Protein AF-A0A820L547-F1 (afdb_monomer)

Sequence (156 aa):
QFLQTHQLQLIFNNIPRHLYRRLYEKMKNEIFDSGSYFQLCPIDDDDELEKPYNPERRYYVSTLRDVVLDPEKDENAIFLIDHAWTYRIKDARNDLYSISNLYERMTSLMNINSDLKEDGIELILQRMWKFNQSYTLTSTQIDPQLDTEVAQEPYW

Nearest PDB structures (foldseek):
  2rn7-assembly1_A  TM=1.913E-01  e=4.462E+00  Shigella flexneri

Secondary structure (DSSP, 8-state):
-HHHHHHHHHHHTT--GGGHHHHHHHHHTT---GGGTEEEEE---TT-TT----TT--EEEEESS-----TTT-TT-------S----TTTHHHHHHHSTTHHHHHHHHTT---SSHHHHHHHHHHHGGGT--------TTS-GGG--S-------

Solvent-accessible surface area (backbone atoms only — not comparable to full-atom values): 10343 Å² total; per-residue (Å²): 110,69,62,81,75,41,44,67,60,38,58,74,69,66,54,60,75,75,36,49,62,46,50,48,53,27,63,76,67,70,49,59,52,31,80,67,42,36,48,80,42,73,59,80,66,88,91,55,97,79,65,75,88,61,90,82,67,47,68,45,82,44,72,71,48,100,73,89,71,50,75,91,76,38,49,74,62,66,72,36,75,75,82,88,74,86,82,53,81,89,48,47,68,58,43,49,74,71,41,82,68,44,43,61,51,50,29,62,75,68,72,56,86,58,98,43,70,70,62,39,51,52,53,46,67,74,49,43,75,80,76,60,77,91,80,82,83,92,55,97,80,62,70,72,85,78,68,77,71,77,79,76,76,76,95,122

Radius of gyration: 19.59 Å; Cα contacts (8 Å, |Δi|>4): 97; chains: 1; bounding box: 37×43×47 Å

Foldseek 3Di:
DQCVPCVVVCVVVVPDPLLSVVVCVCVVVVPQCDVVFKDWDWPDPPPVPPDFQDPPTDTDIDTNDPDDDDSVPDSPNDGHDDPLDDDDLVCLLVCCVPPPCSLVSLCVVRVNDDPDSVVSSVVSSVRVVSVDDDDDDPDPPDDCVVPPPPPDDDDD

pLDDT: mean 81.98, std 16.82, range [37.84, 96.38]

Mean predicted aligned error: 10.41 Å

InterPro domains:
  IPR027749 Tubulin--tyrosine ligase-like protein 12 [PTHR46088] (1-148)
  IPR057954 Tubulin--tyrosine ligase-like protein 12, SET-like domain [PF25556] (73-140)

Organism: NCBI:txid433720

Structure (mmCIF, N/CA/C/O backbone):
data_AF-A0A820L547-F1
#
_entry.id   AF-A0A820L547-F1
#
loop_
_atom_site.group_PDB
_atom_site.id
_atom_site.type_symbol
_atom_site.label_atom_id
_atom_site.label_alt_id
_atom_site.label_comp_id
_atom_site.label_asym_id
_atom_site.label_entity_id
_atom_site.label_seq_id
_atom_site.pdbx_PDB_ins_code
_atom_site.Cartn_x
_atom_site.Cartn_y
_atom_site.Cartn_z
_atom_site.occupancy
_atom_site.B_iso_or_equiv
_atom_site.auth_seq_id
_atom_site.auth_comp_id
_atom_site.auth_asym_id
_atom_site.auth_atom_id
_atom_site.pdbx_PDB_model_num
ATOM 1 N N . GLN A 1 1 ? -1.476 10.272 -22.449 1.00 76.69 1 GLN A N 1
ATOM 2 C CA . GLN A 1 1 ? -2.205 10.680 -21.234 1.00 76.69 1 GLN A CA 1
ATOM 3 C C . GLN A 1 1 ? -1.382 10.475 -19.962 1.00 76.69 1 GLN A C 1
ATOM 5 O O . GLN A 1 1 ? -1.048 11.478 -19.362 1.00 76.69 1 GLN A O 1
ATOM 10 N N . PHE A 1 2 ? -0.950 9.256 -19.592 1.00 88.44 2 PHE A N 1
ATOM 11 C CA . PHE A 1 2 ? -0.179 9.020 -18.347 1.00 88.44 2 PHE A CA 1
ATOM 12 C C . PHE A 1 2 ? 1.021 9.968 -18.147 1.00 88.44 2 PHE A C 1
ATOM 14 O O . PHE A 1 2 ? 1.081 10.693 -17.160 1.00 88.44 2 PHE A O 1
ATOM 21 N N . LEU A 1 3 ? 1.935 10.046 -19.121 1.00 89.88 3 LEU A N 1
ATOM 22 C CA . LEU A 1 3 ? 3.099 10.934 -19.009 1.00 89.88 3 LEU A CA 1
ATOM 23 C C . LEU A 1 3 ? 2.729 12.422 -19.000 1.00 89.88 3 LEU A C 1
ATOM 25 O O . LEU A 1 3 ? 3.412 13.200 -18.357 1.00 89.88 3 LEU A O 1
ATOM 29 N N . GLN A 1 4 ? 1.634 12.831 -19.644 1.00 88.25 4 GLN A N 1
ATOM 30 C CA . GLN A 1 4 ? 1.220 14.241 -19.630 1.00 88.25 4 GLN A CA 1
ATOM 31 C C . GLN A 1 4 ? 0.839 14.705 -18.217 1.00 88.25 4 GLN A C 1
ATOM 33 O O . GLN A 1 4 ? 1.070 15.859 -17.880 1.00 88.25 4 GLN A O 1
ATOM 38 N N . THR A 1 5 ? 0.295 13.806 -17.393 1.00 88.06 5 THR A N 1
ATOM 39 C CA . THR A 1 5 ? -0.119 14.106 -16.017 1.00 88.06 5 THR A CA 1
ATOM 40 C C . THR A 1 5 ? 1.006 13.867 -15.007 1.00 88.06 5 THR A C 1
ATOM 42 O O . THR A 1 5 ? 1.216 14.683 -14.116 1.00 88.06 5 THR A O 1
ATOM 4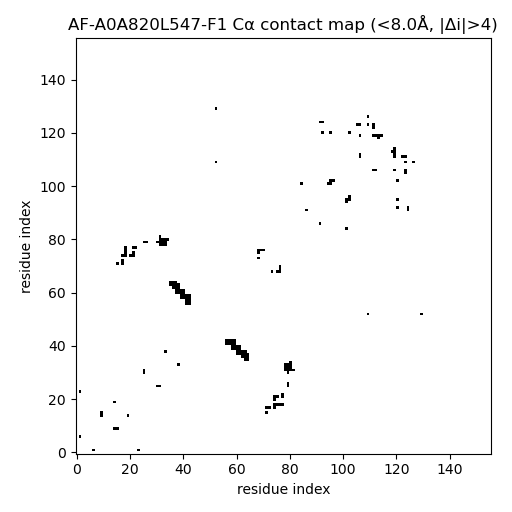5 N N . HIS A 1 6 ? 1.751 12.766 -15.145 1.00 89.06 6 HIS A N 1
ATOM 46 C CA . HIS A 1 6 ? 2.649 12.279 -14.088 1.00 89.06 6 HIS A CA 1
ATOM 47 C C . HIS A 1 6 ? 4.139 12.532 -14.345 1.00 89.06 6 HIS A C 1
ATOM 49 O O . HIS A 1 6 ? 4.958 12.235 -13.479 1.00 89.06 6 HIS A O 1
ATOM 55 N N . GLN A 1 7 ? 4.535 13.086 -15.497 1.00 89.94 7 GLN A N 1
ATOM 56 C CA . GLN A 1 7 ? 5.956 13.246 -15.845 1.00 89.94 7 GLN A CA 1
ATOM 57 C C . GLN A 1 7 ? 6.760 14.008 -14.785 1.00 89.94 7 GLN A C 1
ATOM 59 O O . GLN A 1 7 ? 7.867 13.587 -14.459 1.00 89.94 7 GLN A O 1
ATOM 64 N N . LEU A 1 8 ? 6.212 15.087 -14.219 1.00 90.88 8 LEU A N 1
ATOM 65 C CA . LEU A 1 8 ? 6.900 15.837 -13.164 1.00 90.88 8 LEU A CA 1
ATOM 66 C C . LEU A 1 8 ? 7.100 14.992 -11.900 1.00 90.88 8 LEU A C 1
ATOM 68 O O . LEU A 1 8 ? 8.184 15.016 -11.328 1.00 90.88 8 LEU A O 1
ATOM 72 N N . GLN A 1 9 ? 6.100 14.197 -11.508 1.00 90.31 9 GLN A N 1
ATOM 73 C CA . GLN A 1 9 ? 6.189 13.302 -10.349 1.00 90.31 9 GLN A CA 1
ATOM 74 C C . GLN A 1 9 ? 7.246 12.215 -10.571 1.00 90.31 9 GLN A C 1
ATOM 76 O O . GLN A 1 9 ? 8.050 11.949 -9.680 1.00 90.31 9 GLN A O 1
ATOM 81 N N . LEU A 1 10 ? 7.284 11.621 -11.767 1.00 92.81 10 LEU A N 1
ATOM 82 C CA . LEU A 1 10 ? 8.252 10.579 -12.119 1.00 92.81 10 LEU A CA 1
ATOM 83 C C . LEU A 1 10 ? 9.690 11.110 -12.125 1.00 92.81 10 LEU A C 1
ATOM 85 O O . LEU A 1 10 ? 10.584 10.440 -11.617 1.00 92.81 10 LEU A O 1
ATOM 89 N N . ILE A 1 11 ? 9.909 12.314 -12.663 1.00 92.56 11 ILE A N 1
ATOM 90 C CA . ILE A 1 11 ? 11.230 12.958 -12.679 1.00 92.56 11 ILE A CA 1
ATOM 91 C C . ILE A 1 11 ? 11.653 13.357 -11.263 1.00 92.56 11 ILE A C 1
ATOM 93 O O . ILE A 1 11 ? 12.776 13.069 -10.869 1.00 92.56 11 ILE A O 1
ATOM 97 N N . PHE A 1 12 ? 10.759 13.979 -10.489 1.00 92.44 12 PHE A N 1
ATOM 98 C CA . PHE A 1 12 ? 11.054 14.420 -9.123 1.00 92.44 12 PHE A CA 1
ATOM 99 C C . PHE A 1 12 ? 11.443 13.255 -8.202 1.00 92.44 12 PHE A C 1
ATOM 101 O O . PHE A 1 12 ? 12.358 13.387 -7.396 1.00 92.44 12 PHE A O 1
ATOM 108 N N . ASN A 1 13 ? 10.799 12.096 -8.368 1.00 90.38 13 ASN A N 1
ATOM 109 C CA . ASN A 1 13 ? 11.114 10.877 -7.617 1.00 90.38 13 ASN A CA 1
ATOM 110 C C . ASN A 1 13 ? 12.243 10.039 -8.248 1.00 90.38 13 ASN A C 1
ATOM 112 O O . ASN A 1 13 ? 12.470 8.911 -7.821 1.00 90.38 13 ASN A O 1
ATOM 116 N N . ASN A 1 14 ? 12.944 10.562 -9.263 1.00 93.00 14 ASN A N 1
ATOM 117 C CA . ASN A 1 14 ? 14.029 9.876 -9.973 1.00 93.00 14 ASN A CA 1
ATOM 118 C C . ASN A 1 14 ? 13.649 8.479 -10.495 1.00 93.00 14 ASN A C 1
ATOM 120 O O . ASN A 1 14 ? 14.486 7.579 -10.533 1.00 93.00 14 ASN A O 1
ATOM 124 N N . ILE A 1 15 ? 12.396 8.287 -10.922 1.00 93.12 15 ILE A N 1
ATOM 125 C CA . ILE A 1 15 ? 11.956 7.013 -11.494 1.00 93.12 15 ILE A CA 1
ATOM 126 C C . ILE A 1 15 ? 12.577 6.863 -12.896 1.00 93.12 15 ILE A C 1
ATOM 128 O O . ILE A 1 15 ? 12.364 7.733 -13.755 1.00 93.12 15 ILE A O 1
ATOM 132 N N . PRO A 1 16 ? 13.319 5.773 -13.171 1.00 94.12 16 PRO A N 1
ATOM 133 C CA . PRO A 1 16 ? 13.899 5.520 -14.484 1.00 94.12 16 PRO A CA 1
ATOM 134 C C . PRO A 1 16 ? 12.849 5.353 -15.589 1.00 94.12 16 PRO A C 1
ATOM 136 O O . PRO A 1 16 ? 11.800 4.735 -15.399 1.00 94.12 16 PRO A O 1
ATOM 139 N N . ARG A 1 17 ? 13.149 5.872 -16.788 1.00 93.00 17 ARG A N 1
ATOM 140 C CA . ARG A 1 17 ? 12.201 5.888 -17.919 1.00 93.00 17 ARG A CA 1
ATOM 141 C C . ARG A 1 17 ? 11.779 4.498 -18.389 1.00 93.00 17 ARG A C 1
ATOM 143 O O . ARG A 1 17 ? 10.640 4.348 -18.828 1.00 93.00 17 ARG A O 1
ATOM 150 N N . HIS A 1 18 ? 12.658 3.496 -18.307 1.00 93.94 18 HIS A N 1
ATOM 151 C CA . HIS A 1 18 ? 12.327 2.124 -18.713 1.00 93.94 18 HIS A CA 1
ATOM 152 C C . HIS A 1 18 ? 11.242 1.500 -17.824 1.00 93.94 18 HIS A C 1
ATOM 154 O O . HIS A 1 18 ? 10.488 0.655 -18.296 1.00 93.94 18 HIS A O 1
ATOM 160 N N . LEU A 1 19 ? 11.066 1.988 -16.590 1.00 95.81 19 LEU A N 1
ATOM 161 C CA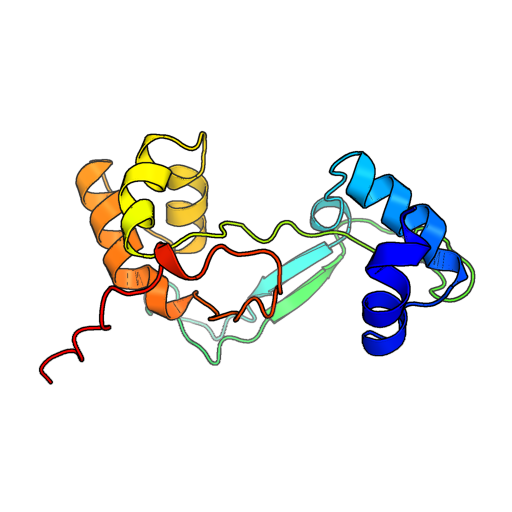 . LEU A 1 19 ? 10.028 1.518 -15.666 1.00 95.81 19 LEU A CA 1
ATOM 162 C C . LEU A 1 19 ? 8.657 2.173 -15.903 1.00 95.81 19 LEU A C 1
A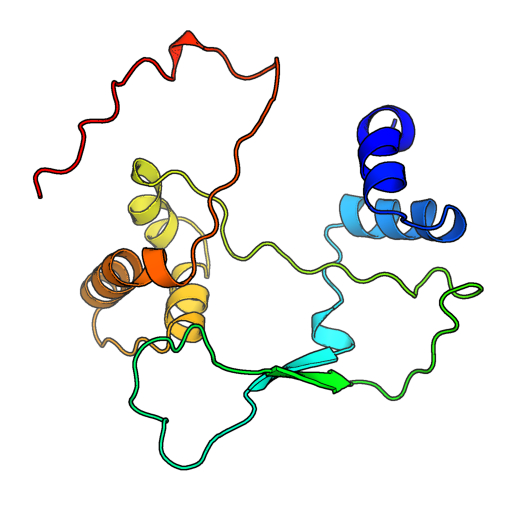TOM 164 O O . LEU A 1 19 ? 7.650 1.686 -15.391 1.00 95.81 19 LEU A O 1
ATOM 168 N N . TYR A 1 20 ? 8.566 3.257 -16.688 1.00 94.62 20 TYR A N 1
ATOM 169 C CA . TYR A 1 20 ? 7.324 4.040 -16.832 1.00 94.62 20 TYR A CA 1
ATOM 170 C C . TYR A 1 20 ? 6.172 3.230 -17.402 1.00 94.62 20 TYR A C 1
ATOM 172 O O . TYR A 1 20 ? 5.035 3.357 -16.947 1.00 94.62 20 TYR A O 1
ATOM 180 N N . ARG A 1 21 ? 6.466 2.397 -18.404 1.00 94.44 21 ARG A N 1
ATOM 181 C CA . ARG A 1 21 ? 5.463 1.528 -19.009 1.00 94.44 21 ARG A CA 1
ATOM 182 C C . ARG A 1 21 ? 4.915 0.556 -17.968 1.00 94.44 21 ARG A C 1
ATOM 184 O O . ARG A 1 21 ? 3.699 0.451 -17.826 1.00 94.44 21 ARG A O 1
ATOM 191 N N . ARG A 1 22 ? 5.800 -0.118 -17.230 1.00 95.62 22 ARG A N 1
ATOM 192 C CA . ARG A 1 22 ? 5.386 -1.126 -16.257 1.00 95.62 22 ARG A CA 1
ATOM 193 C C . ARG A 1 22 ? 4.633 -0.514 -15.085 1.00 95.62 22 ARG A C 1
ATOM 195 O O . ARG A 1 22 ? 3.608 -1.047 -14.674 1.00 95.62 22 ARG A O 1
ATOM 202 N N . LEU A 1 23 ? 5.091 0.638 -14.605 1.00 95.38 23 LEU A N 1
ATOM 203 C CA . LEU A 1 23 ? 4.398 1.415 -13.586 1.00 95.38 23 LEU A CA 1
ATOM 204 C C . LEU A 1 23 ? 2.980 1.790 -14.030 1.00 95.38 23 LEU A C 1
ATOM 206 O O . LEU A 1 23 ? 2.029 1.556 -13.291 1.00 95.38 23 LEU A O 1
ATOM 210 N N . TYR A 1 24 ? 2.824 2.303 -15.254 1.00 95.31 24 TYR A N 1
ATOM 211 C CA . TYR A 1 24 ? 1.510 2.618 -15.815 1.00 95.31 24 TYR A CA 1
ATOM 212 C C . TYR A 1 24 ? 0.597 1.389 -15.881 1.00 95.31 24 TYR A C 1
ATOM 214 O O . TYR A 1 24 ? -0.563 1.471 -15.484 1.00 95.31 24 TYR A O 1
ATOM 222 N N . GLU A 1 25 ? 1.107 0.252 -16.361 1.00 95.88 25 GLU A N 1
ATOM 223 C CA . GLU A 1 25 ? 0.346 -1.001 -16.419 1.00 95.88 25 GLU A CA 1
ATOM 224 C C . GLU A 1 25 ? -0.115 -1.448 -15.027 1.00 95.88 25 GLU A C 1
ATOM 226 O O . GLU A 1 25 ? -1.267 -1.855 -14.873 1.00 95.88 25 GLU A O 1
ATOM 231 N N . LYS A 1 26 ? 0.754 -1.351 -14.015 1.00 96.19 26 LYS A N 1
ATOM 232 C CA . LYS A 1 26 ? 0.404 -1.707 -12.638 1.00 96.19 26 LYS A CA 1
ATOM 233 C C . LYS A 1 26 ? -0.626 -0.752 -12.044 1.00 96.19 26 LYS A C 1
ATOM 235 O O . LYS A 1 26 ? -1.614 -1.222 -11.499 1.00 96.19 26 LYS A O 1
ATOM 240 N N . MET A 1 27 ? -0.456 0.561 -12.213 1.00 92.62 27 MET A N 1
ATOM 241 C CA . MET A 1 27 ? -1.412 1.559 -11.718 1.00 92.62 27 MET A CA 1
ATOM 242 C C . MET A 1 27 ? -2.782 1.427 -12.388 1.00 92.62 27 MET A C 1
ATOM 244 O O . MET A 1 27 ? -3.803 1.459 -11.715 1.00 92.62 27 MET A O 1
ATOM 248 N N . LYS A 1 28 ? -2.815 1.251 -13.715 1.00 93.88 28 LYS A N 1
ATOM 249 C CA . LYS A 1 28 ? -4.065 1.132 -14.478 1.00 93.88 28 LYS A CA 1
ATOM 250 C C . LYS A 1 28 ? -4.891 -0.088 -14.068 1.00 93.88 28 LYS A C 1
ATOM 252 O O . LYS A 1 28 ? -6.113 -0.033 -14.136 1.00 93.88 28 LYS A O 1
ATOM 257 N N . ASN A 1 29 ? -4.219 -1.182 -13.722 1.00 94.69 29 ASN A N 1
ATOM 258 C CA . ASN A 1 29 ? -4.853 -2.453 -13.380 1.00 94.69 29 ASN A CA 1
ATOM 259 C C . ASN A 1 29 ? -4.857 -2.723 -11.866 1.00 94.69 29 ASN A C 1
ATOM 261 O O . ASN A 1 29 ? -5.121 -3.854 -11.474 1.00 94.69 29 ASN A O 1
ATOM 265 N N . GLU A 1 30 ? -4.507 -1.727 -11.042 1.00 92.00 30 GLU A N 1
ATOM 266 C CA . GLU A 1 30 ? -4.464 -1.833 -9.575 1.00 92.00 30 GLU A CA 1
ATOM 267 C C . GLU A 1 30 ? -3.633 -3.034 -9.071 1.00 92.00 30 GLU A C 1
ATOM 269 O O . GLU A 1 30 ? -4.002 -3.758 -8.148 1.00 92.00 30 GLU A O 1
ATOM 274 N N . ILE A 1 31 ? -2.478 -3.270 -9.702 1.00 94.44 31 ILE A N 1
ATOM 275 C CA . ILE A 1 31 ? -1.575 -4.377 -9.365 1.00 94.44 31 ILE A CA 1
ATOM 276 C C . ILE A 1 31 ? -0.619 -3.933 -8.250 1.00 94.44 31 ILE A C 1
ATOM 278 O O . ILE A 1 31 ? 0.430 -3.346 -8.524 1.00 94.44 31 ILE A O 1
ATOM 282 N N . PHE A 1 32 ? -0.961 -4.260 -7.003 1.00 93.00 32 PHE A N 1
ATOM 283 C CA . PHE A 1 32 ? -0.141 -4.024 -5.806 1.00 93.00 32 PHE A CA 1
ATOM 284 C C . PHE A 1 32 ? 0.677 -5.269 -5.438 1.00 93.00 32 PHE A C 1
ATOM 286 O O . PHE A 1 32 ? 0.296 -6.067 -4.586 1.00 93.00 32 PHE A O 1
ATOM 293 N N . ASP A 1 33 ? 1.793 -5.482 -6.132 1.00 94.44 33 ASP A N 1
ATOM 294 C CA . ASP A 1 33 ? 2.522 -6.754 -6.103 1.00 94.44 33 ASP A CA 1
ATOM 295 C C . ASP A 1 33 ? 3.657 -6.844 -5.078 1.00 94.44 33 ASP A C 1
ATOM 297 O O . ASP A 1 33 ? 4.216 -7.925 -4.891 1.00 94.44 33 ASP A O 1
ATOM 301 N N . SER A 1 34 ? 3.980 -5.748 -4.395 1.00 93.38 34 SER A N 1
ATOM 302 C CA . SER A 1 34 ? 5.037 -5.668 -3.372 1.00 93.38 34 SER A CA 1
ATOM 303 C C . SER A 1 34 ? 5.015 -6.814 -2.357 1.00 93.38 34 SER A C 1
ATOM 305 O O . SER A 1 34 ? 6.025 -7.496 -2.190 1.00 93.38 34 SER A O 1
ATOM 307 N N . GLY A 1 35 ? 3.848 -7.097 -1.768 1.00 90.50 35 GLY A N 1
ATOM 308 C CA . GLY A 1 35 ? 3.658 -8.149 -0.763 1.00 90.50 35 GLY A CA 1
ATOM 309 C C . GLY A 1 35 ? 3.876 -9.570 -1.285 1.00 90.50 35 GLY A C 1
ATOM 310 O O . GLY A 1 35 ? 3.900 -10.514 -0.506 1.00 90.50 35 GLY A O 1
ATOM 311 N N . SER A 1 36 ? 4.050 -9.746 -2.597 1.00 92.31 36 SER A N 1
ATOM 312 C CA . SER A 1 36 ? 4.451 -11.024 -3.183 1.00 92.31 36 SER A CA 1
ATOM 313 C C . SER A 1 36 ? 5.965 -11.162 -3.368 1.00 92.31 36 SER A C 1
ATOM 315 O O . SER A 1 36 ? 6.429 -12.275 -3.598 1.00 92.31 36 SER A O 1
ATOM 317 N N . TYR A 1 37 ? 6.727 -10.067 -3.264 1.00 93.75 37 TYR A N 1
ATOM 318 C CA . TYR A 1 37 ? 8.184 -10.034 -3.436 1.00 93.75 37 TYR A CA 1
ATOM 319 C C . TYR A 1 37 ? 8.931 -9.829 -2.127 1.00 93.75 37 TYR A C 1
ATOM 321 O O . TYR A 1 37 ? 9.983 -10.439 -1.941 1.00 93.75 37 TYR A O 1
ATOM 329 N N . PHE A 1 38 ? 8.421 -8.984 -1.233 1.00 93.38 38 PHE A N 1
ATOM 330 C CA . PHE A 1 38 ? 9.082 -8.680 0.028 1.00 93.38 38 PHE A CA 1
ATOM 331 C C . PHE A 1 38 ? 8.091 -8.263 1.114 1.00 93.38 38 PHE A C 1
ATOM 333 O O . PHE A 1 38 ? 6.959 -7.867 0.839 1.00 93.38 38 PHE A O 1
ATOM 340 N N . GLN A 1 39 ? 8.556 -8.324 2.355 1.00 91.81 39 GLN A N 1
ATOM 341 C CA . GLN A 1 39 ? 7.850 -7.830 3.532 1.00 91.81 39 GLN A CA 1
ATOM 342 C C . GLN A 1 39 ? 8.801 -7.056 4.448 1.00 91.81 39 GLN A C 1
ATOM 344 O O . GLN A 1 39 ? 10.016 -7.266 4.417 1.00 91.81 39 GLN A O 1
ATOM 349 N N . LEU A 1 40 ? 8.239 -6.166 5.266 1.00 88.06 40 LEU A N 1
ATOM 350 C CA . LEU A 1 40 ? 8.960 -5.496 6.344 1.00 88.06 40 LEU A CA 1
ATOM 351 C C . LEU A 1 40 ? 8.782 -6.296 7.630 1.00 88.06 40 LEU A C 1
ATOM 353 O O . LEU A 1 40 ? 7.658 -6.484 8.090 1.00 88.06 40 LEU A O 1
ATOM 357 N N . CYS A 1 41 ? 9.889 -6.735 8.211 1.00 86.12 41 CYS A N 1
ATOM 358 C CA . CYS A 1 41 ? 9.908 -7.445 9.479 1.00 86.12 41 CYS A CA 1
ATOM 359 C C . CYS A 1 41 ? 10.483 -6.521 10.559 1.00 86.12 41 CYS A C 1
ATOM 361 O O . CYS A 1 41 ? 11.519 -5.894 10.314 1.00 86.12 41 CYS A O 1
ATOM 363 N N . PRO A 1 42 ? 9.845 -6.403 11.735 1.00 81.50 42 PRO A N 1
ATOM 364 C CA . PRO A 1 42 ? 10.431 -5.663 12.842 1.00 81.50 42 PRO A CA 1
ATOM 365 C C . PRO A 1 42 ? 11.752 -6.321 13.260 1.00 81.50 42 PRO A C 1
ATOM 367 O O . PRO A 1 42 ? 11.901 -7.542 13.211 1.00 81.50 42 PRO A O 1
ATOM 370 N N . ILE A 1 43 ? 12.733 -5.498 13.621 1.00 82.56 43 ILE A N 1
ATOM 371 C CA . ILE A 1 43 ? 13.914 -5.956 14.347 1.00 82.56 43 ILE A CA 1
ATOM 372 C C . ILE A 1 43 ? 13.470 -6.015 15.806 1.00 82.56 43 ILE A C 1
ATOM 374 O O . ILE A 1 43 ? 13.282 -4.967 16.421 1.00 82.56 43 ILE A O 1
ATOM 378 N N . ASP A 1 44 ? 13.200 -7.217 16.308 1.00 69.62 44 ASP A N 1
ATOM 379 C CA . ASP A 1 44 ? 12.825 -7.407 17.705 1.00 69.62 44 ASP A CA 1
ATOM 380 C C . ASP A 1 44 ? 14.033 -7.054 18.587 1.00 69.62 44 ASP A C 1
ATOM 382 O O . ASP A 1 44 ? 15.067 -7.719 18.528 1.00 69.62 44 ASP A O 1
ATOM 386 N N . ASP A 1 45 ? 13.910 -5.996 19.390 1.00 54.91 45 ASP A N 1
ATOM 387 C CA . ASP A 1 45 ? 14.619 -5.939 20.664 1.00 54.91 45 ASP A CA 1
ATOM 388 C C . ASP A 1 45 ? 13.762 -6.780 21.621 1.00 54.91 45 ASP A C 1
ATOM 390 O O . ASP A 1 45 ? 12.583 -6.472 21.826 1.00 54.91 45 ASP A O 1
ATOM 394 N N . ASP A 1 46 ? 14.317 -7.897 22.100 1.00 52.50 46 ASP A N 1
ATOM 395 C CA . ASP A 1 46 ? 13.658 -8.848 23.001 1.00 52.50 46 ASP A CA 1
ATOM 396 C C . ASP A 1 46 ? 12.818 -8.119 24.083 1.00 52.50 46 ASP A C 1
ATOM 398 O O . ASP A 1 46 ? 13.281 -7.160 24.702 1.00 52.50 46 ASP A O 1
ATOM 402 N N . ASP A 1 47 ? 11.585 -8.602 24.307 1.00 50.25 47 ASP A N 1
ATOM 403 C CA . ASP A 1 47 ? 10.609 -8.191 25.343 1.00 50.25 47 ASP A CA 1
ATOM 404 C C . ASP A 1 47 ? 9.605 -7.040 25.048 1.00 50.25 47 ASP A C 1
ATOM 406 O O . ASP A 1 47 ? 9.022 -6.476 25.977 1.00 50.25 47 ASP A O 1
ATOM 410 N N . GLU A 1 48 ? 9.295 -6.702 23.787 1.00 50.06 48 GLU A N 1
ATOM 411 C CA . GLU A 1 48 ? 8.345 -5.607 23.454 1.00 50.06 48 GLU A CA 1
ATOM 412 C C . GLU A 1 48 ? 6.994 -6.010 22.816 1.00 50.06 48 GLU A C 1
ATOM 414 O O . GLU A 1 48 ? 6.325 -5.178 22.196 1.00 50.06 48 GLU A O 1
ATOM 419 N N . LEU A 1 49 ? 6.512 -7.243 23.022 1.00 49.16 49 LEU A N 1
ATOM 420 C CA . LEU A 1 49 ? 5.155 -7.657 22.597 1.00 49.16 49 LEU A CA 1
ATOM 421 C C . LEU A 1 49 ? 4.019 -6.806 23.213 1.00 49.16 49 LEU A C 1
ATOM 423 O O . LEU A 1 49 ? 2.894 -6.842 22.716 1.00 49.16 49 LEU A O 1
ATOM 427 N N . GLU A 1 50 ? 4.307 -6.003 24.244 1.00 49.72 50 GLU A N 1
ATOM 428 C CA . GLU A 1 50 ? 3.318 -5.188 24.963 1.00 49.72 50 GLU A CA 1
ATOM 429 C C . GLU A 1 50 ? 3.454 -3.664 24.799 1.00 49.72 50 GLU A C 1
ATOM 431 O O . GLU A 1 50 ? 2.566 -2.937 25.258 1.00 49.72 50 GLU A O 1
ATOM 436 N N . LYS A 1 51 ? 4.501 -3.122 24.154 1.00 52.38 51 LYS A N 1
ATOM 437 C CA . LYS A 1 51 ? 4.612 -1.654 24.067 1.00 52.38 51 LYS A CA 1
ATOM 438 C C . LYS A 1 51 ? 3.791 -1.071 22.908 1.00 52.38 51 LYS A C 1
ATOM 440 O O . LYS A 1 51 ? 3.893 -1.531 21.769 1.00 52.38 51 LYS A O 1
ATOM 445 N N . PRO A 1 52 ? 2.977 -0.027 23.168 1.00 54.59 52 PRO A N 1
ATOM 446 C CA . PRO A 1 52 ? 2.257 0.680 22.117 1.00 54.59 52 PRO A CA 1
ATOM 447 C C . PRO A 1 52 ? 3.256 1.334 21.156 1.00 54.59 52 PRO A C 1
ATOM 449 O O . PRO A 1 52 ? 4.258 1.853 21.626 1.00 54.59 52 PRO A O 1
ATOM 452 N N . TYR A 1 53 ? 2.945 1.321 19.849 1.00 60.00 53 TYR A N 1
ATOM 453 C CA . TYR A 1 53 ? 3.656 1.988 18.739 1.00 60.00 53 TYR A CA 1
ATOM 454 C C . TYR A 1 53 ? 4.970 2.681 19.137 1.00 60.00 53 TYR A C 1
ATOM 456 O O . TYR A 1 53 ? 4.959 3.778 19.700 1.00 60.00 53 TYR A O 1
ATOM 464 N N . ASN A 1 54 ? 6.088 2.035 18.815 1.00 65.44 54 ASN A N 1
ATOM 465 C CA . ASN A 1 54 ? 7.414 2.598 18.990 1.00 65.44 54 ASN A CA 1
ATOM 466 C C . ASN A 1 54 ? 7.831 3.294 17.674 1.00 65.44 54 ASN A C 1
ATOM 468 O O . ASN A 1 54 ? 8.085 2.596 16.689 1.00 65.44 54 ASN A O 1
ATOM 472 N N . PRO A 1 55 ? 7.894 4.640 17.622 1.00 63.91 55 PRO A N 1
ATOM 473 C CA . PRO A 1 55 ? 8.314 5.366 16.420 1.00 63.91 55 PRO A CA 1
ATOM 474 C C . PRO A 1 55 ? 9.780 5.103 16.043 1.00 63.91 55 PRO A C 1
ATOM 476 O O . PRO A 1 55 ? 10.171 5.362 14.908 1.00 63.91 55 PRO A O 1
ATOM 479 N N . GLU A 1 56 ? 10.586 4.575 16.966 1.00 71.62 56 GLU A N 1
ATOM 480 C CA . GLU A 1 56 ? 11.984 4.197 16.739 1.00 71.62 56 GLU A CA 1
ATOM 481 C C . GLU A 1 56 ? 12.138 2.727 16.323 1.00 71.62 56 GLU A C 1
ATOM 483 O O . GLU A 1 56 ? 13.262 2.265 16.099 1.00 71.62 56 GLU A O 1
ATOM 488 N N . ARG A 1 57 ? 11.025 1.984 16.195 1.00 74.44 57 ARG A N 1
ATOM 489 C CA . ARG A 1 57 ? 11.047 0.581 15.774 1.00 74.44 57 ARG A CA 1
ATOM 490 C C . ARG A 1 57 ? 11.721 0.470 14.414 1.00 74.44 57 ARG A C 1
ATOM 492 O O . ARG A 1 57 ? 11.289 1.060 13.422 1.00 74.44 57 ARG A O 1
ATOM 499 N N . ARG A 1 58 ? 12.785 -0.323 14.374 1.00 81.38 58 ARG A N 1
ATOM 500 C CA . ARG A 1 58 ? 13.531 -0.592 13.151 1.00 81.38 58 ARG A CA 1
ATOM 501 C C . ARG A 1 58 ? 12.916 -1.782 12.434 1.00 81.38 58 ARG A C 1
ATOM 503 O O . ARG A 1 58 ? 12.422 -2.712 13.065 1.00 81.38 58 ARG A O 1
ATOM 510 N N . TYR A 1 59 ? 12.978 -1.749 11.110 1.00 84.75 59 TYR A N 1
ATOM 511 C CA . TYR A 1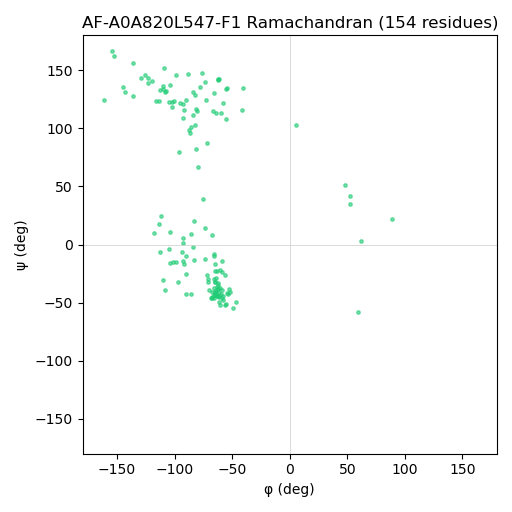 59 ? 12.505 -2.827 10.253 1.00 84.75 59 TYR A CA 1
ATOM 512 C C . TYR A 1 59 ? 13.626 -3.259 9.318 1.00 84.75 59 TYR A C 1
ATOM 514 O O . TYR A 1 59 ? 14.413 -2.429 8.858 1.00 84.75 59 TYR A O 1
ATOM 522 N N . TYR A 1 60 ? 13.669 -4.549 9.006 1.00 89.69 60 TYR A N 1
ATOM 523 C CA . TYR A 1 60 ? 14.448 -5.078 7.896 1.00 89.69 60 TYR A CA 1
ATOM 524 C C . TYR A 1 60 ? 13.512 -5.546 6.780 1.00 89.69 60 TYR A C 1
ATOM 526 O O . TYR A 1 60 ? 12.365 -5.923 7.020 1.00 89.69 60 TYR A O 1
ATOM 534 N N . VAL A 1 61 ? 14.000 -5.507 5.542 1.00 91.25 61 VAL A N 1
ATOM 535 C CA . VAL A 1 61 ? 13.272 -6.028 4.382 1.00 91.25 61 VAL A CA 1
ATOM 536 C C . VAL A 1 61 ? 13.646 -7.497 4.211 1.00 91.25 61 VAL A C 1
ATOM 538 O O . VAL A 1 61 ? 14.825 -7.825 4.090 1.00 91.25 61 VAL A O 1
ATOM 541 N N . SER A 1 62 ? 12.650 -8.375 4.185 1.00 92.12 62 SER A N 1
ATOM 542 C CA . SER A 1 62 ? 12.814 -9.796 3.881 1.00 92.12 62 SER A CA 1
ATOM 543 C C . SER A 1 62 ? 12.226 -10.095 2.506 1.00 92.12 62 SER A C 1
ATOM 545 O O . SER A 1 62 ? 11.099 -9.692 2.215 1.00 92.12 62 SER A O 1
ATOM 547 N N . THR A 1 63 ? 12.978 -10.786 1.651 1.00 93.31 63 THR A N 1
ATOM 548 C CA . THR A 1 63 ? 12.479 -11.248 0.354 1.00 93.31 63 THR A CA 1
ATOM 549 C C . THR A 1 63 ? 11.611 -12.492 0.537 1.00 93.31 63 THR A C 1
ATOM 551 O O . THR A 1 63 ? 11.948 -13.414 1.275 1.00 93.31 63 THR A O 1
ATOM 554 N N . LEU A 1 64 ? 10.473 -12.522 -0.151 1.00 93.19 64 LEU A N 1
ATOM 555 C CA . LEU A 1 64 ? 9.512 -13.631 -0.140 1.00 93.19 64 LEU A CA 1
ATOM 556 C C . LEU A 1 64 ? 9.673 -14.556 -1.349 1.00 93.19 64 LEU A C 1
ATOM 558 O O . LEU A 1 64 ? 9.128 -15.658 -1.377 1.00 93.19 64 LEU A O 1
ATOM 562 N N . ARG A 1 65 ? 10.404 -14.098 -2.367 1.00 89.44 65 ARG A N 1
ATOM 563 C CA . ARG A 1 65 ? 10.715 -14.854 -3.578 1.00 89.44 65 ARG A CA 1
ATOM 564 C C . ARG A 1 65 ? 12.207 -14.817 -3.840 1.00 89.44 65 ARG A C 1
ATOM 566 O O . ARG A 1 65 ? 12.847 -13.784 -3.658 1.00 89.44 65 ARG A O 1
ATOM 573 N N . ASP A 1 66 ? 12.717 -15.933 -4.337 1.00 88.12 66 ASP A N 1
ATOM 574 C CA . ASP A 1 66 ? 14.074 -16.024 -4.859 1.00 88.12 66 ASP A CA 1
ATOM 575 C C . ASP A 1 66 ? 14.097 -15.488 -6.298 1.00 88.12 66 ASP A C 1
ATOM 577 O O . ASP A 1 66 ? 13.906 -16.221 -7.271 1.00 88.12 66 ASP A O 1
ATOM 581 N N . VAL A 1 67 ? 14.183 -14.161 -6.422 1.00 86.31 67 VAL A N 1
ATOM 582 C CA . VAL A 1 67 ? 14.251 -13.446 -7.700 1.00 86.31 67 VAL A CA 1
ATOM 583 C C . VAL A 1 67 ? 15.322 -12.368 -7.599 1.00 86.31 67 VAL A C 1
ATOM 585 O O . VAL A 1 67 ? 15.281 -11.519 -6.710 1.00 86.31 67 VAL A O 1
ATOM 588 N N . VAL A 1 68 ? 16.247 -12.369 -8.557 1.00 89.00 68 VAL A N 1
ATOM 589 C CA . VAL A 1 68 ? 17.236 -11.305 -8.742 1.00 89.00 68 VAL A CA 1
ATOM 590 C C . VAL A 1 68 ? 16.775 -10.437 -9.906 1.00 89.00 68 VAL A C 1
ATOM 592 O O . VAL A 1 68 ? 16.633 -10.936 -11.019 1.00 89.00 68 VAL A O 1
ATOM 595 N N . LEU A 1 69 ? 16.520 -9.157 -9.638 1.00 90.25 69 LEU A N 1
ATOM 596 C CA . LEU A 1 69 ? 16.176 -8.163 -10.655 1.00 90.25 69 LEU A CA 1
ATOM 597 C C . LEU A 1 69 ? 17.336 -7.180 -10.806 1.00 90.25 69 LEU A C 1
ATOM 599 O O . LEU A 1 69 ? 17.850 -6.676 -9.806 1.00 90.25 69 LEU A O 1
ATOM 603 N N . ASP A 1 70 ? 17.721 -6.890 -12.043 1.00 91.44 70 ASP A N 1
ATOM 604 C CA . ASP A 1 70 ? 18.621 -5.798 -12.401 1.00 91.44 70 ASP A CA 1
ATOM 605 C C . ASP A 1 70 ? 17.792 -4.503 -12.512 1.00 91.44 70 ASP A C 1
ATOM 607 O O . ASP A 1 70 ? 16.988 -4.374 -13.440 1.00 91.44 70 ASP A O 1
ATOM 611 N N . PRO A 1 71 ? 17.967 -3.519 -11.609 1.00 86.31 71 PRO A N 1
ATOM 612 C CA . PRO A 1 71 ? 17.170 -2.292 -11.619 1.00 86.31 71 PRO A CA 1
ATOM 613 C C . PRO A 1 71 ? 17.265 -1.492 -12.924 1.00 86.31 71 PRO A C 1
ATOM 615 O O . PRO A 1 71 ? 16.355 -0.722 -13.239 1.00 86.31 71 PRO A O 1
ATOM 618 N N . GLU A 1 72 ? 18.346 -1.657 -13.691 1.00 89.31 72 GLU A N 1
ATOM 619 C CA . GLU A 1 72 ? 18.568 -0.939 -14.948 1.00 89.31 72 GLU A CA 1
ATOM 620 C C . GLU A 1 72 ? 17.999 -1.673 -16.165 1.00 89.31 72 GLU A C 1
ATOM 622 O O . GLU A 1 72 ? 17.691 -1.032 -17.172 1.00 89.31 72 GLU A O 1
ATOM 627 N N . LYS A 1 73 ? 17.853 -3.002 -16.093 1.00 90.25 73 LYS A N 1
ATOM 628 C CA . LYS A 1 73 ? 17.440 -3.827 -17.242 1.00 90.25 73 LYS A CA 1
ATOM 629 C C . LYS A 1 73 ? 16.042 -4.414 -17.112 1.00 90.25 73 LYS A C 1
ATOM 631 O O . LYS A 1 73 ? 15.373 -4.594 -18.129 1.00 90.25 73 LYS A O 1
ATOM 636 N N . ASP A 1 74 ? 15.589 -4.694 -15.895 1.00 93.19 74 ASP A N 1
ATOM 637 C CA . ASP A 1 74 ? 14.316 -5.362 -15.663 1.00 93.19 74 ASP A CA 1
ATOM 638 C C . ASP A 1 74 ? 13.175 -4.361 -15.487 1.00 93.19 74 ASP A C 1
ATOM 640 O O . ASP A 1 74 ? 13.080 -3.643 -14.493 1.00 93.19 74 ASP A O 1
ATOM 644 N N . GLU A 1 75 ? 12.220 -4.381 -16.418 1.00 92.81 75 GLU A N 1
ATOM 645 C CA . GLU A 1 75 ? 11.016 -3.539 -16.351 1.00 92.81 75 GLU A CA 1
ATOM 646 C C . GLU A 1 75 ? 10.167 -3.812 -15.093 1.00 92.81 75 GLU A C 1
ATOM 648 O O . GLU A 1 75 ? 9.388 -2.960 -14.669 1.00 92.81 75 GLU A O 1
ATOM 653 N N . ASN A 1 76 ? 10.317 -4.994 -14.480 1.00 91.38 76 ASN A N 1
ATOM 654 C CA . ASN A 1 76 ? 9.608 -5.397 -13.264 1.00 91.38 76 ASN A CA 1
ATOM 655 C C . ASN A 1 76 ? 10.268 -4.913 -11.962 1.00 91.38 76 ASN A C 1
ATOM 657 O O . ASN A 1 76 ? 9.690 -5.139 -10.901 1.00 91.38 76 ASN A O 1
ATOM 661 N N . ALA A 1 77 ? 11.419 -4.234 -12.017 1.00 94.25 77 ALA A N 1
ATOM 662 C CA . ALA A 1 77 ? 12.132 -3.707 -10.848 1.00 94.25 77 ALA A CA 1
ATOM 663 C C . ALA A 1 77 ? 11.477 -2.442 -10.242 1.00 94.25 77 ALA A C 1
ATOM 665 O O . ALA A 1 77 ? 12.146 -1.501 -9.824 1.00 94.25 77 ALA A O 1
ATOM 666 N N . ILE A 1 78 ? 10.144 -2.407 -10.206 1.00 94.44 78 ILE A N 1
ATOM 667 C CA . ILE A 1 78 ? 9.321 -1.385 -9.558 1.00 94.44 78 ILE A CA 1
ATOM 668 C C . ILE A 1 78 ? 8.106 -2.072 -8.951 1.00 94.44 78 ILE A C 1
ATOM 670 O O . ILE A 1 78 ? 7.449 -2.848 -9.638 1.00 94.44 78 ILE A O 1
ATOM 674 N N . PHE A 1 79 ? 7.781 -1.796 -7.692 1.00 94.69 79 PHE A N 1
ATOM 675 C CA . PHE A 1 79 ? 6.701 -2.470 -6.964 1.00 94.69 79 PHE A CA 1
ATOM 676 C C . PHE A 1 79 ? 5.686 -1.456 -6.459 1.00 94.69 79 PHE A C 1
ATOM 678 O O . PHE A 1 79 ? 6.068 -0.359 -6.052 1.00 94.69 79 PHE A O 1
ATOM 685 N N . LEU A 1 80 ? 4.403 -1.823 -6.476 1.00 94.25 80 LEU A N 1
ATOM 686 C CA . LEU A 1 80 ? 3.348 -0.991 -5.900 1.00 94.25 80 LEU A CA 1
ATOM 687 C C . LEU A 1 80 ? 2.882 -1.554 -4.557 1.00 94.25 80 LEU A C 1
ATOM 689 O O . LEU A 1 80 ? 2.691 -2.764 -4.398 1.00 94.25 80 LEU A O 1
ATOM 693 N N . ILE A 1 81 ? 2.700 -0.649 -3.600 1.00 89.62 81 ILE A N 1
ATOM 694 C CA . ILE A 1 81 ? 2.076 -0.882 -2.296 1.00 89.62 81 ILE A CA 1
ATOM 695 C C . ILE A 1 81 ? 0.856 0.041 -2.240 1.00 89.62 81 ILE A C 1
ATOM 697 O O . ILE A 1 81 ? 0.914 1.166 -2.735 1.00 89.62 81 ILE A O 1
ATOM 701 N N . ASP A 1 82 ? -0.245 -0.444 -1.678 1.00 83.62 82 ASP A N 1
ATOM 702 C CA . ASP A 1 82 ? -1.421 0.383 -1.418 1.00 83.62 82 ASP A CA 1
ATOM 703 C C . ASP A 1 82 ? -1.186 1.281 -0.190 1.00 83.62 82 ASP A C 1
ATOM 705 O O . ASP A 1 82 ? -0.536 0.877 0.774 1.00 83.62 82 ASP A O 1
ATOM 709 N N . HIS A 1 83 ? -1.761 2.483 -0.175 1.00 77.12 83 HIS A N 1
ATOM 710 C CA . HIS A 1 83 ? -1.627 3.446 0.928 1.00 77.12 83 HIS A CA 1
ATOM 711 C C . HIS A 1 83 ? -2.428 3.068 2.189 1.00 77.12 83 HIS A C 1
ATOM 713 O O . HIS A 1 83 ? -2.586 3.895 3.084 1.00 77.12 83 HIS A O 1
ATOM 719 N N . ALA A 1 84 ? -2.895 1.819 2.274 1.00 79.62 84 ALA A N 1
ATOM 720 C CA . ALA A 1 84 ? -3.741 1.218 3.303 1.00 79.62 84 ALA A CA 1
ATOM 721 C C . ALA A 1 84 ? -5.104 1.910 3.486 1.00 79.62 84 ALA A C 1
ATOM 723 O O . ALA A 1 84 ? -6.145 1.256 3.352 1.00 79.62 84 ALA A O 1
ATOM 724 N N . TRP A 1 85 ? -5.107 3.209 3.795 1.00 89.50 85 TRP A N 1
ATOM 725 C CA . TRP A 1 85 ? -6.295 4.027 3.983 1.00 89.50 85 TRP A CA 1
ATOM 726 C C . TRP A 1 85 ? -5.988 5.529 3.878 1.00 89.50 85 TRP A C 1
ATOM 728 O O . TRP A 1 85 ? -5.154 6.070 4.598 1.00 89.50 85 TRP A O 1
ATOM 738 N N . THR A 1 86 ? -6.702 6.212 2.984 1.00 88.31 86 THR A N 1
ATOM 739 C CA . THR A 1 86 ? -6.644 7.666 2.782 1.00 88.31 86 THR A CA 1
ATOM 740 C C . THR A 1 86 ? -8.009 8.252 3.125 1.00 88.31 86 THR A C 1
ATOM 742 O O . THR A 1 86 ? -9.001 7.822 2.547 1.00 88.31 86 THR A O 1
ATOM 745 N N . TYR A 1 87 ? -8.078 9.209 4.052 1.00 88.25 87 TYR A N 1
ATOM 746 C CA . TYR A 1 87 ? -9.354 9.703 4.583 1.00 88.25 87 TYR A CA 1
ATOM 747 C C . TYR A 1 87 ? -9.255 11.139 5.110 1.00 88.25 87 TYR A C 1
ATOM 749 O O . TYR A 1 87 ? -8.163 11.670 5.331 1.00 88.25 87 TYR A O 1
ATOM 757 N N . ARG A 1 88 ? -10.418 11.755 5.353 1.00 88.81 88 ARG A N 1
ATOM 758 C CA . ARG A 1 88 ? -10.556 12.954 6.195 1.00 88.81 88 ARG A CA 1
ATOM 759 C C . ARG A 1 88 ? -11.022 12.529 7.585 1.00 88.81 88 ARG A C 1
ATOM 761 O O . ARG A 1 88 ? -11.825 11.610 7.708 1.00 88.81 88 ARG A O 1
ATOM 768 N N . ILE A 1 89 ? -10.577 13.224 8.632 1.00 88.69 89 ILE A N 1
ATOM 769 C CA . ILE A 1 89 ? -10.868 12.854 10.034 1.00 88.69 89 ILE A CA 1
ATOM 770 C C . ILE A 1 89 ? -12.374 12.650 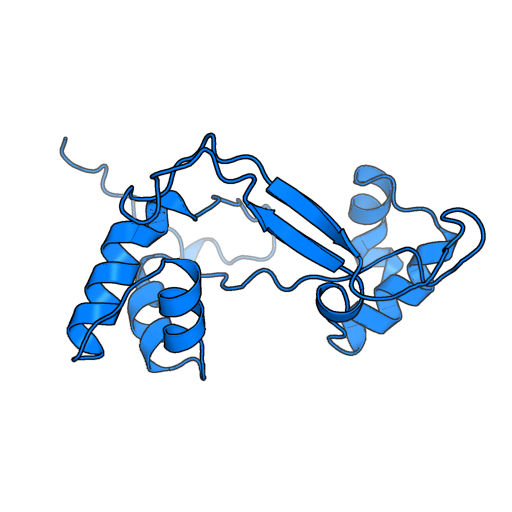10.279 1.00 88.69 89 ILE A C 1
ATOM 772 O O . ILE A 1 89 ? -12.763 11.684 10.929 1.00 88.69 89 ILE A O 1
ATOM 776 N N . LYS A 1 90 ? -13.224 13.515 9.709 1.00 91.38 90 LYS A N 1
ATOM 777 C CA . LYS A 1 90 ? -14.688 13.437 9.852 1.00 91.38 90 LYS A CA 1
ATOM 778 C C . LYS A 1 90 ? -15.313 12.173 9.249 1.00 91.38 90 LYS A C 1
ATOM 780 O O . LYS A 1 90 ? -16.331 11.704 9.747 1.00 91.38 90 LYS A O 1
ATOM 785 N N . ASP A 1 91 ? -14.687 11.614 8.217 1.00 93.88 91 ASP A N 1
ATOM 786 C CA . ASP A 1 91 ? -15.188 10.449 7.484 1.00 93.88 91 ASP A CA 1
ATOM 787 C C . ASP A 1 91 ? -14.632 9.139 8.067 1.00 93.88 91 ASP A C 1
ATOM 789 O O . ASP A 1 91 ? -15.215 8.073 7.878 1.00 93.88 91 ASP A O 1
ATOM 793 N N . ALA A 1 92 ? -13.562 9.225 8.867 1.00 93.88 92 ALA A N 1
ATOM 794 C CA . ALA A 1 92 ? -12.779 8.085 9.328 1.00 93.88 92 ALA A CA 1
ATOM 795 C C . ALA A 1 92 ? -13.618 6.984 10.004 1.00 93.88 92 ALA A C 1
ATOM 797 O O . ALA A 1 92 ? -13.442 5.791 9.763 1.00 93.88 92 ALA A O 1
ATOM 798 N N . ARG A 1 93 ? -14.570 7.386 10.853 1.00 96.38 93 ARG A N 1
ATOM 799 C CA . ARG A 1 93 ? -15.470 6.443 11.526 1.00 96.38 93 ARG A CA 1
ATOM 800 C C . ARG A 1 93 ? -16.394 5.742 10.530 1.00 96.38 93 ARG A C 1
ATOM 802 O O . ARG A 1 93 ? -16.536 4.527 10.593 1.00 96.38 93 ARG A O 1
ATOM 809 N N . ASN A 1 94 ? -17.003 6.488 9.611 1.00 96.06 94 ASN A N 1
ATOM 810 C CA . ASN A 1 94 ? -17.937 5.937 8.626 1.00 96.06 94 ASN A CA 1
ATOM 811 C C . ASN A 1 94 ? -17.236 4.980 7.658 1.00 96.06 94 ASN A C 1
ATOM 813 O O . ASN A 1 94 ? -17.790 3.935 7.310 1.00 96.06 94 ASN A O 1
ATOM 817 N N . ASP A 1 95 ? -16.006 5.295 7.271 1.00 95.62 95 ASP A N 1
ATOM 818 C CA . ASP A 1 95 ? -15.159 4.429 6.454 1.00 95.62 95 ASP A CA 1
ATOM 819 C C . ASP A 1 95 ? -14.937 3.064 7.123 1.00 95.62 95 ASP A C 1
ATOM 821 O O . ASP A 1 95 ? -15.097 2.032 6.475 1.00 95.62 95 ASP A O 1
ATOM 825 N N . LEU A 1 96 ? -14.655 3.025 8.433 1.00 95.44 96 LEU A N 1
ATOM 826 C CA . LEU A 1 96 ? -14.459 1.773 9.186 1.00 95.44 96 LEU A CA 1
ATOM 827 C C . LEU A 1 96 ? -15.717 0.880 9.237 1.00 95.44 96 LEU A C 1
ATOM 829 O O . LEU A 1 96 ? -15.613 -0.339 9.423 1.00 95.44 96 LEU A O 1
ATOM 833 N N . TYR A 1 97 ? -16.906 1.456 9.044 1.00 94.75 97 TYR A N 1
ATOM 834 C CA . TYR A 1 97 ? -18.144 0.687 8.884 1.00 94.75 97 TYR A CA 1
ATOM 835 C C . TYR A 1 97 ? -18.395 0.242 7.451 1.00 94.75 97 TYR A C 1
ATOM 837 O O . TYR A 1 97 ? -18.866 -0.875 7.237 1.00 94.75 97 TYR A O 1
ATOM 845 N N . SER A 1 98 ? -18.152 1.135 6.496 1.00 94.19 98 SER A N 1
ATOM 846 C CA . SER A 1 98 ? -18.665 1.015 5.131 1.00 94.19 98 SER A CA 1
ATOM 847 C C . SER A 1 98 ? -17.666 0.407 4.151 1.00 94.19 98 SER A C 1
ATOM 849 O O . SER A 1 98 ? -18.074 -0.304 3.230 1.00 94.19 98 SER A O 1
ATOM 851 N N . ILE A 1 99 ? -16.366 0.635 4.349 1.00 92.56 99 ILE A N 1
ATOM 852 C CA . ILE A 1 99 ? -15.318 0.091 3.489 1.00 92.56 99 ILE A CA 1
ATOM 853 C C . ILE A 1 99 ? -15.042 -1.352 3.909 1.00 92.56 99 ILE A C 1
ATOM 855 O O . ILE A 1 99 ? -14.585 -1.639 5.018 1.00 92.56 99 ILE A O 1
ATOM 859 N N . SER A 1 100 ? -15.308 -2.275 2.986 1.00 91.69 100 SER A N 1
ATOM 860 C CA . SER A 1 100 ? -15.083 -3.704 3.195 1.00 91.69 100 SER A CA 1
ATOM 861 C C . SER A 1 100 ? -13.632 -3.984 3.597 1.00 91.69 100 SER A C 1
ATOM 863 O O . SER A 1 100 ? -12.695 -3.469 2.987 1.00 91.69 100 SER A O 1
ATOM 865 N N . ASN A 1 101 ? -13.454 -4.815 4.624 1.00 90.00 101 ASN A N 1
ATOM 866 C CA . ASN A 1 101 ? -12.163 -5.253 5.159 1.00 90.00 101 ASN A CA 1
ATOM 867 C C . ASN A 1 101 ? -11.266 -4.138 5.729 1.00 90.00 101 ASN A C 1
ATOM 869 O O . ASN A 1 101 ? -10.124 -4.406 6.107 1.00 90.00 101 ASN A O 1
ATOM 873 N N . LEU A 1 102 ? -11.707 -2.87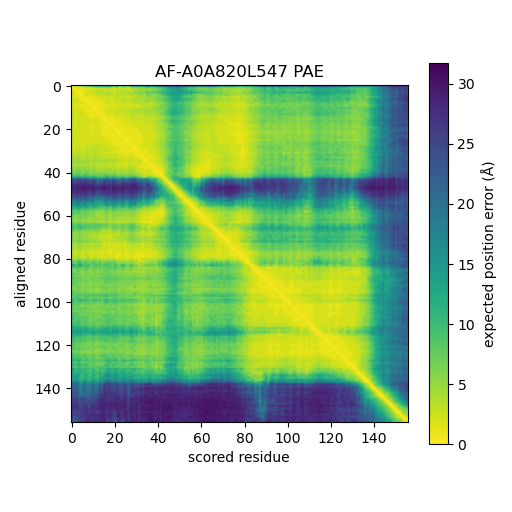4 5.775 1.00 93.25 102 LEU A N 1
ATOM 874 C CA . LEU A 1 102 ? -10.874 -1.800 6.317 1.00 93.25 102 LEU A CA 1
ATOM 875 C C . LEU A 1 102 ? -10.670 -1.968 7.823 1.00 93.25 102 LEU A C 1
ATOM 877 O O . LEU A 1 102 ? -9.538 -1.870 8.289 1.00 93.25 102 LEU A O 1
ATOM 881 N N . TYR A 1 103 ? -11.744 -2.253 8.562 1.00 94.31 103 TYR A N 1
ATOM 882 C CA . TYR A 1 103 ? -11.687 -2.470 10.006 1.00 94.31 103 TYR A CA 1
ATOM 883 C C . TYR A 1 103 ? -10.685 -3.572 10.367 1.00 94.31 103 TYR A C 1
ATOM 885 O O . TYR A 1 103 ? -9.776 -3.336 11.157 1.00 94.31 103 TYR A O 1
ATOM 893 N N . GLU A 1 104 ? -10.797 -4.734 9.727 1.00 92.75 104 GLU A N 1
ATOM 894 C CA . GLU A 1 104 ? -9.951 -5.906 9.959 1.00 92.75 104 GLU A CA 1
ATOM 895 C C . GLU A 1 104 ? -8.479 -5.616 9.633 1.00 92.75 104 GLU A C 1
ATOM 897 O O . GLU A 1 104 ? -7.573 -6.037 10.356 1.00 92.75 104 GLU A O 1
ATOM 902 N N . ARG A 1 105 ? -8.219 -4.847 8.567 1.00 90.31 105 ARG A N 1
ATOM 903 C CA . ARG A 1 105 ? -6.859 -4.400 8.238 1.00 90.31 105 ARG A CA 1
ATOM 904 C C . ARG A 1 105 ? -6.308 -3.451 9.301 1.00 90.31 105 ARG A C 1
ATOM 906 O O . ARG A 1 105 ? -5.149 -3.592 9.684 1.00 90.31 105 ARG A O 1
ATOM 913 N N . MET A 1 106 ? -7.108 -2.497 9.779 1.00 91.88 106 MET A N 1
ATOM 914 C CA . MET A 1 106 ? -6.668 -1.514 10.775 1.00 91.88 106 MET A CA 1
ATOM 915 C C . MET A 1 106 ? -6.456 -2.141 12.155 1.00 91.88 106 MET A C 1
ATOM 917 O O . MET A 1 106 ? -5.465 -1.819 12.809 1.00 91.88 106 MET A O 1
ATOM 921 N N . THR A 1 107 ? -7.307 -3.078 12.583 1.00 90.94 107 THR A N 1
ATOM 922 C CA . THR A 1 107 ? -7.084 -3.812 13.837 1.00 90.94 107 THR A CA 1
ATOM 923 C C . THR A 1 107 ? -5.821 -4.662 13.771 1.00 90.94 107 THR A C 1
ATOM 925 O O . THR A 1 107 ? -5.016 -4.614 14.701 1.00 90.94 107 THR A O 1
ATOM 928 N N . SER A 1 108 ? -5.585 -5.360 12.653 1.00 86.81 108 SER A N 1
ATOM 929 C CA . SER A 1 108 ? -4.353 -6.126 12.444 1.00 86.81 108 SER A CA 1
ATOM 930 C C . SER A 1 108 ? -3.113 -5.229 12.432 1.00 86.81 108 SER A C 1
ATOM 932 O O . SER A 1 108 ? -2.116 -5.563 13.067 1.00 86.81 108 SER A O 1
ATOM 934 N N . LEU A 1 109 ? -3.163 -4.089 11.736 1.00 85.25 109 LEU A N 1
ATOM 935 C CA . LEU A 1 109 ? -2.042 -3.150 11.634 1.00 85.25 109 LEU A CA 1
ATOM 936 C C . LEU A 1 109 ? -1.689 -2.523 12.989 1.00 85.25 109 LEU A C 1
ATOM 938 O O . LEU A 1 109 ? -0.516 -2.348 13.312 1.00 85.25 109 LEU A O 1
ATOM 942 N N . MET A 1 110 ? -2.704 -2.178 13.781 1.00 85.69 110 MET A N 1
ATOM 943 C CA . MET A 1 110 ? -2.540 -1.496 15.069 1.00 85.69 110 MET A CA 1
ATOM 944 C C . MET A 1 110 ? -2.455 -2.459 16.262 1.00 85.69 110 MET A C 1
ATOM 946 O O . MET A 1 110 ? -2.429 -1.997 17.408 1.00 85.69 110 MET A O 1
ATOM 950 N N . ASN A 1 111 ? -2.421 -3.771 16.000 1.00 84.56 111 ASN A N 1
ATOM 951 C CA . ASN A 1 111 ? -2.449 -4.841 16.998 1.00 84.56 111 ASN A CA 1
ATOM 952 C C . ASN A 1 111 ? -3.567 -4.639 18.042 1.00 84.56 111 ASN A C 1
ATOM 954 O O . ASN A 1 111 ? -3.333 -4.598 19.252 1.00 84.56 111 ASN A O 1
ATOM 958 N N . ILE A 1 112 ? -4.786 -4.408 17.555 1.00 87.69 112 ILE A N 1
ATOM 959 C CA . ILE A 1 112 ? -5.987 -4.225 18.372 1.00 87.69 112 ILE A CA 1
ATOM 960 C C . ILE A 1 112 ? -6.766 -5.535 18.370 1.00 87.69 112 ILE A C 1
ATOM 962 O O . ILE A 1 112 ? -7.173 -6.018 17.317 1.00 87.69 112 ILE A O 1
ATOM 966 N N . ASN A 1 113 ? -7.018 -6.068 19.561 1.00 88.75 113 ASN A N 1
ATOM 967 C CA . ASN A 1 113 ? -7.942 -7.172 19.775 1.00 88.75 113 ASN A CA 1
ATOM 968 C C . ASN A 1 113 ? -9.130 -6.656 20.599 1.00 88.75 113 ASN A C 1
ATOM 970 O O . ASN A 1 113 ? -8.925 -6.075 21.664 1.00 88.75 113 ASN A O 1
ATOM 974 N N . SER A 1 114 ? -10.344 -6.804 20.072 1.00 89.38 114 SER A N 1
ATOM 975 C CA . SER A 1 114 ? -11.587 -6.354 20.700 1.00 89.38 114 SER A CA 1
ATOM 976 C C . SER A 1 114 ? -12.706 -7.336 20.375 1.00 89.38 114 SER A C 1
ATOM 978 O O . SER A 1 114 ? -12.868 -7.721 19.215 1.00 89.38 114 SER A O 1
ATOM 980 N N . ASP A 1 115 ? -13.501 -7.689 21.384 1.00 90.00 115 ASP A N 1
ATOM 981 C CA . ASP A 1 115 ? -14.659 -8.575 21.233 1.00 90.00 115 ASP A CA 1
ATOM 982 C C . ASP A 1 115 ? -15.807 -7.893 20.472 1.00 90.00 115 ASP A C 1
ATOM 984 O O . ASP A 1 115 ? -16.581 -8.547 19.768 1.00 90.00 115 ASP A O 1
ATOM 988 N N . LEU A 1 116 ? -15.912 -6.564 20.590 1.00 94.44 116 LEU A N 1
ATOM 989 C CA . LEU A 1 116 ? -16.931 -5.752 19.932 1.00 94.44 116 LEU A CA 1
ATOM 990 C C . LEU A 1 116 ? -16.298 -4.845 18.876 1.00 94.44 116 LEU A C 1
ATOM 992 O O . LEU A 1 116 ? -15.310 -4.151 19.128 1.00 94.44 116 LEU A O 1
ATOM 996 N N . LYS A 1 117 ? -16.907 -4.815 17.683 1.00 92.50 117 LYS A N 1
ATOM 997 C CA . LYS A 1 117 ? -16.456 -3.960 16.573 1.00 92.50 117 LYS A CA 1
ATOM 998 C C . LYS A 1 117 ? -16.464 -2.476 16.950 1.00 92.50 117 LYS A C 1
ATOM 1000 O O . LYS A 1 117 ? -15.535 -1.768 16.587 1.00 92.50 117 LYS A O 1
ATOM 1005 N N . GLU A 1 118 ? -17.468 -2.031 17.703 1.00 94.88 118 GLU A N 1
ATOM 1006 C CA . GLU A 1 118 ? -17.582 -0.654 18.207 1.00 94.88 118 GLU A CA 1
ATOM 1007 C C . GLU A 1 118 ? -16.359 -0.233 19.028 1.00 94.88 118 GLU A C 1
ATOM 1009 O O . GLU A 1 118 ? -15.703 0.761 18.715 1.00 94.88 118 GLU A O 1
ATOM 1014 N N . ASP A 1 119 ? -15.994 -1.046 20.019 1.00 94.81 119 ASP A N 1
ATOM 1015 C CA . ASP A 1 119 ? -14.829 -0.801 20.869 1.00 94.81 119 ASP A CA 1
ATOM 1016 C C . ASP A 1 119 ? -13.529 -0.835 20.049 1.00 94.81 119 ASP A C 1
ATOM 1018 O O . ASP A 1 119 ? -12.622 -0.027 20.255 1.00 94.81 119 ASP A O 1
ATOM 1022 N N . GLY A 1 120 ? -13.453 -1.724 19.053 1.00 94.75 120 GLY A N 1
ATOM 1023 C CA . GLY A 1 120 ? -12.318 -1.796 18.136 1.00 94.75 120 GLY A CA 1
ATOM 1024 C C . GLY A 1 120 ? -12.182 -0.543 17.267 1.00 94.75 120 GLY A C 1
ATOM 1025 O O . GLY A 1 120 ? -11.073 -0.041 17.089 1.00 94.75 120 GLY A O 1
ATOM 1026 N N . ILE A 1 121 ? -13.295 -0.011 16.752 1.00 95.69 121 ILE A N 1
ATOM 1027 C CA . ILE A 1 121 ? -13.326 1.236 15.973 1.00 95.69 121 ILE A CA 1
ATOM 1028 C C . ILE A 1 121 ? -12.845 2.401 16.830 1.00 95.69 121 ILE A C 1
ATOM 1030 O O . ILE A 1 121 ? -12.016 3.190 16.377 1.00 95.69 121 ILE A O 1
ATOM 1034 N N . GLU A 1 122 ? -13.312 2.496 18.072 1.00 95.25 122 GLU A N 1
ATOM 1035 C CA . GLU A 1 122 ? -12.876 3.549 18.985 1.00 95.25 122 GLU A CA 1
ATOM 1036 C C . GLU A 1 122 ? -11.370 3.458 19.271 1.00 95.25 122 GLU A C 1
ATOM 1038 O O . GLU A 1 122 ? -10.653 4.454 19.163 1.00 95.25 122 GLU A O 1
ATOM 1043 N N . LEU A 1 123 ? -10.852 2.252 19.523 1.00 93.62 123 LEU A N 1
ATOM 1044 C CA . LEU A 1 123 ? -9.416 2.029 19.711 1.00 93.62 123 LEU A CA 1
ATOM 1045 C C . LEU A 1 123 ? -8.591 2.386 18.467 1.00 93.62 123 LEU A C 1
ATOM 1047 O O . LEU A 1 123 ? -7.501 2.948 18.608 1.00 93.62 123 LEU A O 1
ATOM 1051 N N . ILE A 1 124 ? -9.092 2.090 17.261 1.00 93.31 124 ILE A N 1
ATOM 1052 C CA . ILE A 1 124 ? -8.447 2.501 16.005 1.00 93.31 124 ILE A CA 1
ATOM 1053 C C . ILE A 1 124 ? -8.371 4.024 15.950 1.00 93.31 124 ILE A C 1
ATOM 1055 O O . ILE A 1 124 ? -7.287 4.575 15.764 1.00 93.31 124 ILE A O 1
ATOM 1059 N N . LEU A 1 125 ? -9.494 4.715 16.151 1.00 93.81 125 LEU A N 1
ATOM 1060 C CA . LEU A 1 125 ? -9.556 6.174 16.046 1.00 93.81 125 LEU A CA 1
ATOM 1061 C C . LEU A 1 125 ? -8.700 6.874 17.115 1.00 93.81 125 LEU A C 1
ATOM 1063 O O . LEU A 1 125 ? -8.080 7.900 16.844 1.00 93.81 125 LEU A O 1
ATOM 1067 N N . GLN A 1 126 ? -8.568 6.290 18.305 1.00 90.88 126 GLN A N 1
ATOM 1068 C CA . GLN A 1 126 ? -7.677 6.802 19.353 1.00 90.88 126 GLN A CA 1
ATOM 1069 C C . GLN A 1 126 ? -6.187 6.585 19.051 1.00 90.88 126 GLN A C 1
ATOM 1071 O O . GLN A 1 126 ? -5.338 7.319 19.565 1.00 90.88 126 GLN A O 1
ATOM 1076 N N . ARG A 1 127 ? -5.837 5.573 18.247 1.00 88.31 127 ARG A N 1
ATOM 1077 C CA . ARG A 1 127 ? -4.441 5.203 17.943 1.00 88.31 127 ARG A CA 1
ATOM 1078 C C . ARG A 1 127 ? -3.975 5.643 16.558 1.00 88.31 127 ARG A C 1
ATOM 1080 O O . ARG A 1 127 ? -2.767 5.694 16.340 1.00 88.31 127 ARG A O 1
ATOM 1087 N N . MET A 1 128 ? -4.889 6.001 15.655 1.00 87.38 128 MET A N 1
ATOM 1088 C CA . MET A 1 128 ? -4.596 6.349 14.259 1.00 87.38 128 MET A CA 1
ATOM 1089 C C . MET A 1 128 ? -3.516 7.426 14.124 1.00 87.38 128 MET A C 1
ATOM 1091 O O . MET A 1 128 ? -2.643 7.302 13.272 1.00 87.38 128 MET A O 1
ATOM 1095 N N . TRP A 1 129 ? -3.499 8.429 15.012 1.00 85.06 129 TRP A N 1
ATOM 1096 C CA . TRP A 1 129 ? -2.530 9.532 14.980 1.00 85.06 129 TRP A CA 1
ATOM 1097 C C . TRP A 1 129 ? -1.074 9.060 15.011 1.00 85.06 129 TRP A C 1
ATOM 1099 O O . TRP A 1 129 ? -0.200 9.745 14.492 1.00 85.06 129 TRP A O 1
ATOM 1109 N N . LYS A 1 130 ? -0.818 7.881 15.586 1.00 81.12 130 LYS A N 1
ATOM 1110 C CA . LYS A 1 130 ? 0.513 7.282 15.647 1.00 81.12 130 LYS A CA 1
ATOM 1111 C C . LYS A 1 130 ? 0.991 6.796 14.280 1.00 81.12 130 LYS A C 1
ATOM 1113 O O . LYS A 1 130 ? 2.177 6.844 14.004 1.00 81.12 130 LYS A O 1
ATOM 1118 N N . PHE A 1 131 ? 0.068 6.353 13.432 1.00 82.19 131 PHE A N 1
ATOM 1119 C CA . PHE A 1 131 ? 0.347 5.754 12.124 1.00 82.19 131 PHE A CA 1
ATOM 1120 C C . PHE A 1 131 ? 0.132 6.730 10.963 1.00 82.19 131 PHE A C 1
ATOM 1122 O O . PHE A 1 131 ? 0.560 6.468 9.840 1.00 82.19 131 PHE A O 1
ATOM 1129 N N . ASN A 1 132 ? -0.546 7.846 11.218 1.00 84.81 132 ASN A N 1
ATOM 1130 C CA . ASN A 1 132 ? -0.920 8.794 10.187 1.00 84.81 132 ASN A CA 1
ATOM 1131 C C . ASN A 1 132 ? 0.266 9.613 9.690 1.00 84.81 132 ASN A C 1
ATOM 1133 O O . ASN A 1 132 ? 1.060 10.137 10.469 1.00 84.81 132 ASN A O 1
ATOM 1137 N N . GLN A 1 133 ? 0.290 9.830 8.379 1.00 80.94 133 GLN A N 1
ATOM 1138 C CA . GLN A 1 133 ? 1.036 10.922 7.772 1.00 80.94 133 GLN A CA 1
ATOM 1139 C C . GLN A 1 133 ? 0.049 11.947 7.222 1.00 80.94 133 GLN A C 1
ATOM 1141 O O . GLN A 1 133 ? -0.943 11.592 6.583 1.00 80.94 133 GLN A O 1
ATOM 1146 N N . SER A 1 134 ? 0.329 13.224 7.462 1.00 77.25 134 SER A N 1
ATOM 1147 C CA . SER A 1 134 ? -0.424 14.318 6.856 1.00 77.25 134 SER A CA 1
ATOM 1148 C C . SER A 1 134 ? 0.114 14.579 5.454 1.00 77.25 134 SER A C 1
ATOM 1150 O O . SER A 1 134 ? 1.316 14.770 5.276 1.00 77.25 134 SER A O 1
ATOM 1152 N N . TYR A 1 135 ? -0.767 14.626 4.459 1.00 68.50 135 TYR A N 1
ATOM 1153 C CA . TYR A 1 135 ? -0.423 15.054 3.107 1.00 68.50 135 TYR A CA 1
ATOM 1154 C C . TYR A 1 135 ? -1.322 16.225 2.709 1.00 68.50 135 TYR A C 1
ATOM 1156 O O . TYR A 1 135 ? -2.520 16.238 2.990 1.00 68.50 135 TYR A O 1
ATOM 1164 N N . THR A 1 136 ? -0.737 17.222 2.050 1.00 70.75 136 THR A N 1
ATOM 1165 C CA . THR A 1 136 ? -1.474 18.364 1.506 1.00 70.75 136 THR A CA 1
ATOM 1166 C C . THR A 1 136 ? -1.630 18.161 0.011 1.00 70.75 136 THR A C 1
ATOM 1168 O O . THR A 1 136 ? -0.642 18.017 -0.711 1.00 70.75 136 THR A O 1
ATOM 1171 N N . LEU A 1 137 ? -2.871 18.158 -0.472 1.00 63.78 137 LEU A N 1
ATOM 1172 C CA . LEU A 1 137 ? -3.146 18.122 -1.902 1.00 63.78 137 LEU A CA 1
ATOM 1173 C C . LEU A 1 137 ? -3.115 19.544 -2.455 1.00 63.78 137 LEU A C 1
ATOM 1175 O O . LEU A 1 137 ? -4.082 20.290 -2.343 1.00 63.78 137 LEU A O 1
ATOM 1179 N N . THR A 1 138 ? -2.017 19.913 -3.105 1.00 55.25 138 THR A N 1
ATOM 1180 C CA . THR A 1 138 ? -1.942 21.153 -3.889 1.00 55.25 138 THR A CA 1
ATOM 1181 C C . THR A 1 138 ? -2.618 20.930 -5.244 1.00 55.25 138 THR A C 1
ATOM 1183 O O . THR A 1 138 ? -1.964 20.872 -6.281 1.00 55.25 138 THR A O 1
ATOM 1186 N N . SER A 1 139 ? -3.934 20.715 -5.248 1.00 50.78 139 SER A N 1
ATOM 1187 C CA . SER A 1 139 ? -4.712 20.608 -6.483 1.00 50.78 139 SER A CA 1
ATOM 1188 C C . SER A 1 139 ? -5.521 21.880 -6.695 1.00 50.78 139 SER A C 1
ATOM 1190 O O . SER A 1 139 ? -6.369 22.233 -5.884 1.00 50.78 139 SER A O 1
ATOM 1192 N N . THR A 1 140 ? -5.313 22.528 -7.839 1.00 49.12 140 THR A N 1
ATOM 1193 C CA . THR A 1 140 ? -6.143 23.620 -8.374 1.00 49.12 140 THR A CA 1
ATOM 1194 C C . THR A 1 140 ? -7.557 23.173 -8.790 1.00 49.12 140 THR A C 1
ATOM 1196 O O . THR A 1 140 ? -8.279 23.948 -9.410 1.00 49.12 140 THR A O 1
ATOM 1199 N N . GLN A 1 141 ? -7.962 21.934 -8.483 1.00 48.56 1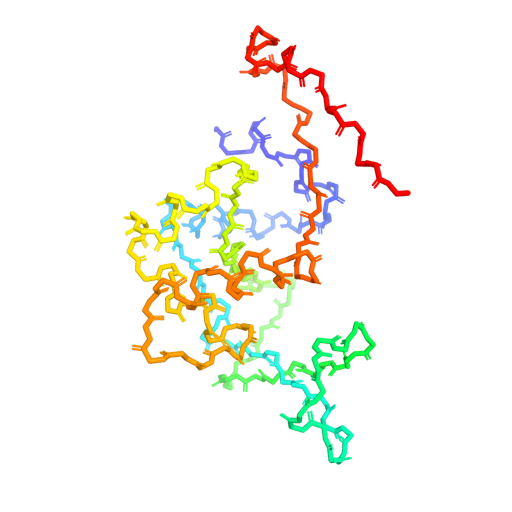41 GLN A N 1
ATOM 1200 C CA . GLN A 1 141 ? -9.251 21.341 -8.870 1.00 48.56 141 GLN A CA 1
ATOM 1201 C C . GLN A 1 141 ? -10.143 20.955 -7.679 1.00 48.56 141 GLN A C 1
ATOM 1203 O O . GLN A 1 141 ? -11.149 20.276 -7.874 1.00 48.56 141 GLN A O 1
ATOM 1208 N N . ILE A 1 142 ? -9.798 21.358 -6.455 1.00 52.81 142 ILE A N 1
ATOM 1209 C CA . ILE A 1 142 ? -10.672 21.186 -5.288 1.00 52.81 142 ILE A CA 1
ATOM 1210 C C . ILE A 1 142 ? -11.450 22.490 -5.111 1.00 52.81 142 ILE A C 1
ATOM 1212 O O . ILE A 1 142 ? -10.842 23.553 -5.010 1.00 52.81 142 ILE A O 1
ATOM 1216 N N . ASP A 1 143 ? -12.782 22.412 -5.137 1.00 46.00 143 ASP A N 1
ATOM 1217 C CA . ASP A 1 143 ? -13.666 23.562 -4.937 1.00 46.00 143 ASP A CA 1
ATOM 1218 C C . ASP A 1 143 ? -13.416 24.176 -3.544 1.00 46.00 143 ASP A C 1
ATOM 1220 O O . ASP A 1 143 ? -13.707 23.528 -2.532 1.00 46.00 143 ASP A O 1
ATOM 1224 N N . PRO A 1 144 ? -12.876 25.406 -3.457 1.00 48.00 144 PRO A N 1
ATOM 1225 C CA . PRO A 1 144 ? -12.543 26.039 -2.184 1.00 48.00 144 PRO A CA 1
ATOM 1226 C C . PRO A 1 144 ? -13.773 26.341 -1.313 1.00 48.00 144 PRO A C 1
ATOM 1228 O O . PRO A 1 144 ? -13.610 26.679 -0.143 1.00 48.00 144 PRO A O 1
ATOM 1231 N N 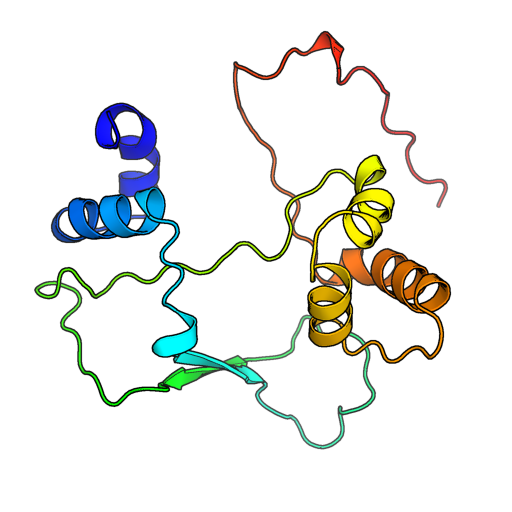. GLN A 1 145 ? -15.001 26.208 -1.834 1.00 49.50 145 GLN A N 1
ATOM 1232 C CA . GLN A 1 145 ? -16.223 26.424 -1.050 1.00 49.50 145 GLN A CA 1
ATOM 1233 C C . GLN A 1 145 ? -16.532 25.299 -0.044 1.00 49.50 145 GLN A C 1
ATOM 1235 O O . GLN A 1 145 ? -17.372 25.492 0.833 1.00 49.50 145 GLN A O 1
ATOM 1240 N N . LEU A 1 146 ? -15.855 24.147 -0.125 1.00 51.34 146 LEU A N 1
ATOM 1241 C CA . LEU A 1 146 ? -16.037 23.029 0.817 1.00 51.34 146 LEU A CA 1
ATOM 1242 C C . LEU A 1 146 ? -15.106 23.074 2.042 1.00 51.34 146 LEU A C 1
ATOM 1244 O O . LEU A 1 146 ? -15.323 22.306 2.979 1.00 51.34 146 LEU A O 1
ATOM 1248 N N . ASP A 1 147 ? -14.104 23.959 2.055 1.00 48.59 147 ASP A N 1
ATOM 1249 C CA . ASP A 1 147 ? -13.029 23.965 3.062 1.00 48.59 147 ASP A CA 1
ATOM 1250 C C . ASP A 1 147 ? -13.052 25.204 3.993 1.00 48.59 147 ASP A C 1
ATOM 1252 O O . ASP A 1 147 ? -12.082 25.479 4.695 1.00 48.59 147 ASP A O 1
ATOM 1256 N N . THR A 1 148 ? -14.163 25.950 4.073 1.00 47.38 148 THR A N 1
ATOM 1257 C CA . THR A 1 148 ? -14.313 27.086 5.016 1.00 47.38 148 THR A CA 1
ATOM 1258 C C . THR A 1 148 ? -14.739 26.705 6.439 1.00 47.38 148 THR A C 1
ATOM 1260 O O . THR A 1 148 ? -15.214 27.561 7.187 1.00 47.38 148 THR A O 1
ATOM 1263 N N . GLU A 1 149 ? -14.556 25.459 6.868 1.00 48.78 149 GLU A N 1
ATOM 1264 C CA . GLU A 1 149 ? -14.672 25.137 8.293 1.00 48.78 149 GLU A CA 1
ATOM 1265 C C . GLU A 1 149 ? -13.320 25.364 8.965 1.00 48.78 149 GLU A C 1
ATOM 1267 O O . GLU A 1 149 ? -12.398 24.556 8.875 1.00 48.78 149 GLU A O 1
ATOM 1272 N N . VAL A 1 150 ? -13.217 26.536 9.600 1.00 43.94 150 VAL A N 1
ATOM 1273 C CA . VAL A 1 150 ? -12.134 26.939 10.499 1.00 43.94 150 VAL A CA 1
ATOM 1274 C C . VAL A 1 150 ? -11.770 25.750 11.382 1.00 43.94 150 VAL A C 1
ATOM 1276 O O . VAL A 1 150 ? -12.595 25.292 12.173 1.00 43.94 150 VAL A O 1
ATOM 1279 N N . ALA A 1 151 ? -10.540 25.255 11.242 1.00 46.91 151 ALA A N 1
ATOM 1280 C CA . ALA A 1 151 ? -9.988 24.283 12.166 1.00 46.91 151 ALA A CA 1
ATOM 1281 C C . ALA A 1 151 ? -10.082 24.885 13.573 1.00 46.91 151 ALA A C 1
ATOM 1283 O O . ALA A 1 151 ? -9.393 25.857 13.883 1.00 46.91 151 ALA A O 1
ATOM 1284 N N . GLN A 1 152 ? -10.987 24.363 14.402 1.00 41.41 152 GLN A N 1
ATOM 1285 C CA . GLN A 1 152 ? -10.978 24.683 15.819 1.00 41.41 152 GLN A CA 1
ATOM 1286 C C . GLN A 1 152 ? -9.672 24.126 16.375 1.00 41.41 152 GLN A C 1
ATOM 1288 O O . GLN A 1 152 ? -9.458 22.912 16.362 1.00 41.41 152 GLN A O 1
ATOM 1293 N N . GLU A 1 153 ? -8.779 25.022 16.792 1.00 37.84 153 GLU A N 1
ATOM 1294 C CA . GLU A 1 153 ? -7.567 24.632 17.501 1.00 37.84 153 GLU A CA 1
ATOM 1295 C C . GLU A 1 153 ? -7.956 23.779 18.718 1.00 37.84 153 GLU A C 1
ATOM 1297 O O . GLU A 1 153 ? -8.907 24.123 19.431 1.00 37.84 153 GLU A O 1
ATOM 1302 N N . PRO A 1 154 ? -7.275 22.647 18.960 1.00 39.91 154 PRO A N 1
ATOM 1303 C CA . PRO A 1 154 ? -7.558 21.846 20.135 1.00 39.91 154 PRO A CA 1
ATOM 1304 C C . PRO A 1 154 ? -7.188 22.640 21.391 1.00 39.91 154 PRO A C 1
ATOM 1306 O O . PRO A 1 154 ? -6.090 23.177 21.504 1.00 39.91 154 PRO A O 1
ATOM 1309 N N . TYR A 1 155 ? -8.116 22.700 22.348 1.00 40.00 155 TYR A N 1
ATOM 1310 C CA . TYR A 1 155 ? -7.853 23.207 23.691 1.00 40.00 155 TYR A CA 1
ATOM 1311 C C . TYR A 1 155 ? -6.984 22.207 24.460 1.00 40.00 155 TYR A C 1
ATOM 1313 O O . TYR A 1 155 ? -7.512 21.345 25.168 1.00 40.00 155 TYR A O 1
ATOM 1321 N N . TRP A 1 156 ? -5.667 22.333 24.314 1.00 48.91 156 TRP A N 1
ATOM 1322 C CA . TRP A 1 156 ? -4.667 22.022 25.338 1.00 48.91 156 TRP A CA 1
ATOM 1323 C C . TRP A 1 156 ? -3.333 22.689 24.999 1.00 48.91 156 TRP A C 1
ATOM 1325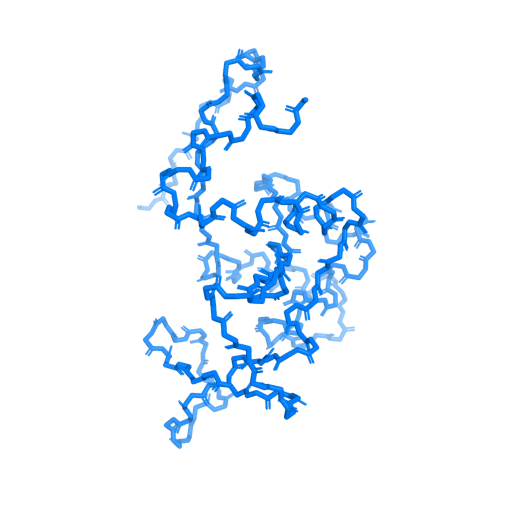 O O . TRP A 1 156 ? -2.857 22.540 23.855 1.00 48.91 156 TRP A O 1
#